Protein AF-U2JCW1-F1 (afdb_monomer)

Radius of gyration: 35.34 Å; Cα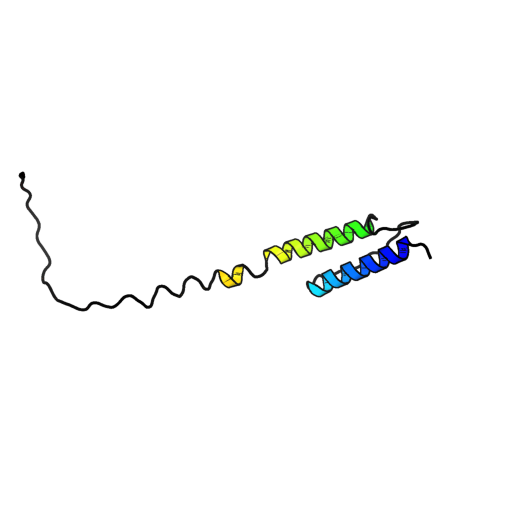 contacts (8 Å, |Δi|>4): 46; chains: 1; bounding box: 52×42×100 Å

Secondary structure (DSSP, 8-state):
--HHHHHHHHHHHHHHHHHHHHT----PPP---SS---S-SHHHHHHHHHHHHHHHHHHTTSSHHHHTTTTTSSTTS-------------------------

Foldseek 3Di:
DFQQVVQLVVLQVVLVVLCVVQVHDADQDDDPDDGRHNLPDPSSVVSVVVSVVVVVVVVVVDDPVVVVPPPPPDPPPPDDPDDDDDDDDDDDDDDDDDDDDD

Structure (mmCIF, N/CA/C/O backbone):
data_AF-U2JCW1-F1
#
_entry.id   AF-U2JCW1-F1
#
loop_
_atom_site.group_PDB
_atom_site.id
_atom_site.type_symbol
_atom_site.label_atom_id
_atom_site.label_alt_id
_atom_site.label_comp_id
_atom_site.label_asym_id
_atom_site.label_entity_id
_atom_site.label_seq_id
_atom_site.pdbx_PDB_ins_code
_atom_site.Cartn_x
_atom_site.Cartn_y
_atom_site.Cartn_z
_atom_site.occupancy
_atom_site.B_iso_or_equiv
_atom_site.auth_seq_id
_atom_site.auth_comp_id
_atom_site.auth_asym_id
_atom_site.auth_atom_id
_atom_site.pdbx_PDB_model_num
ATOM 1 N N . MET A 1 1 ? 10.564 -10.939 -19.236 1.00 46.91 1 MET A N 1
ATOM 2 C CA . MET A 1 1 ? 9.934 -10.538 -17.958 1.00 46.91 1 MET A CA 1
ATOM 3 C C . MET A 1 1 ? 11.051 -10.201 -16.980 1.00 46.91 1 MET A C 1
ATOM 5 O O . MET A 1 1 ? 11.826 -11.092 -16.670 1.00 46.91 1 MET A O 1
ATOM 9 N N . ALA A 1 2 ? 11.211 -8.937 -16.575 1.00 65.06 2 ALA A N 1
ATOM 10 C CA . ALA A 1 2 ? 12.182 -8.572 -15.534 1.00 65.06 2 ALA A CA 1
ATOM 11 C C . ALA A 1 2 ? 11.542 -8.848 -14.164 1.00 65.06 2 ALA A C 1
ATO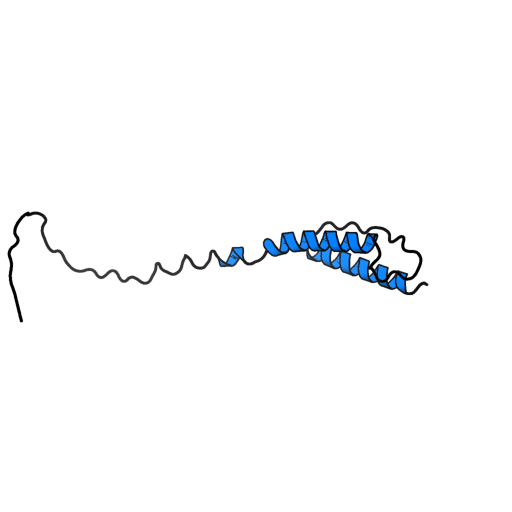M 13 O O . ALA A 1 2 ? 10.422 -8.390 -13.923 1.00 65.06 2 ALA A O 1
ATOM 14 N N . LYS A 1 3 ? 12.200 -9.638 -13.310 1.00 69.19 3 LYS A N 1
ATOM 15 C CA . LYS A 1 3 ? 11.647 -10.189 -12.058 1.00 69.19 3 LYS A CA 1
ATOM 16 C C . LYS A 1 3 ? 11.142 -9.095 -11.105 1.00 69.19 3 LYS A C 1
ATOM 18 O O . LYS A 1 3 ? 10.156 -9.298 -10.400 1.00 69.19 3 LYS A O 1
ATOM 23 N N . GLY A 1 4 ? 11.735 -7.904 -11.138 1.00 74.56 4 GLY A N 1
ATOM 24 C CA . GLY A 1 4 ? 11.284 -6.769 -10.336 1.00 74.56 4 GLY A CA 1
ATOM 25 C C . GLY A 1 4 ? 10.001 -6.101 -10.841 1.00 74.56 4 GLY A C 1
ATOM 26 O O . GLY A 1 4 ? 9.265 -5.529 -10.045 1.00 74.56 4 GLY A O 1
ATOM 27 N N . LYS A 1 5 ? 9.636 -6.215 -12.127 1.00 79.94 5 LYS A N 1
ATOM 28 C CA . LYS A 1 5 ? 8.356 -5.651 -12.604 1.00 79.94 5 LYS A CA 1
ATOM 29 C C . LYS A 1 5 ? 7.149 -6.393 -12.024 1.00 79.94 5 LYS A C 1
ATOM 31 O O . LYS A 1 5 ? 6.163 -5.753 -11.669 1.00 79.94 5 LYS A O 1
ATOM 36 N N . SER A 1 6 ? 7.235 -7.717 -11.876 1.00 84.69 6 SER A N 1
ATOM 37 C CA . SER A 1 6 ? 6.187 -8.512 -11.220 1.00 84.69 6 SER A CA 1
ATOM 38 C C . SER A 1 6 ? 6.077 -8.209 -9.727 1.00 84.69 6 SER A C 1
ATOM 40 O O . SER A 1 6 ? 4.967 -8.049 -9.230 1.00 84.69 6 SER A O 1
ATOM 42 N N . THR A 1 7 ? 7.206 -8.056 -9.026 1.00 88.06 7 THR A N 1
ATOM 43 C CA . THR A 1 7 ? 7.208 -7.692 -7.600 1.00 88.06 7 THR A CA 1
ATOM 44 C C . THR A 1 7 ? 6.582 -6.319 -7.381 1.00 88.06 7 THR A C 1
ATOM 46 O O . THR A 1 7 ? 5.709 -6.165 -6.535 1.00 88.06 7 THR A O 1
ATOM 49 N N . CYS A 1 8 ? 6.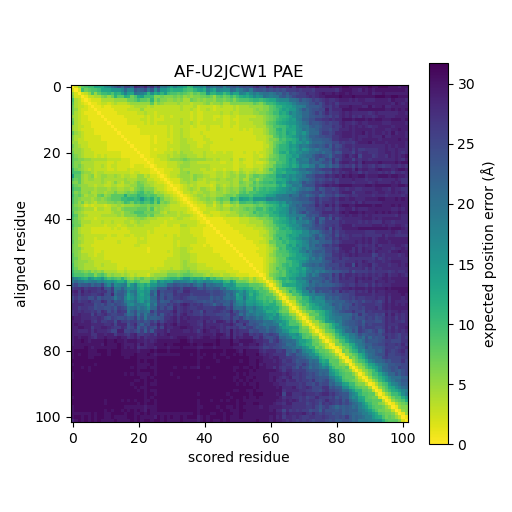962 -5.326 -8.189 1.00 87.88 8 CYS A N 1
ATOM 50 C CA . CYS A 1 8 ? 6.381 -3.988 -8.120 1.00 87.88 8 CYS A CA 1
ATOM 51 C C . CYS A 1 8 ? 4.865 -3.992 -8.372 1.00 87.88 8 CYS A C 1
ATOM 53 O O . CYS A 1 8 ? 4.146 -3.219 -7.743 1.00 87.88 8 CYS A O 1
ATOM 55 N N . LYS A 1 9 ? 4.379 -4.857 -9.272 1.00 87.81 9 LYS A N 1
ATOM 56 C CA . LYS A 1 9 ? 2.944 -5.014 -9.532 1.00 87.81 9 LYS A CA 1
ATOM 57 C C . LYS A 1 9 ? 2.217 -5.603 -8.322 1.00 87.81 9 LYS A C 1
ATOM 59 O O . LYS A 1 9 ? 1.247 -5.012 -7.870 1.00 87.81 9 LYS A O 1
ATOM 64 N N . LEU A 1 10 ? 2.744 -6.683 -7.742 1.00 91.00 10 LEU A N 1
ATOM 65 C CA . LEU A 1 10 ? 2.179 -7.277 -6.528 1.00 91.00 10 LEU A CA 1
ATOM 66 C C . LEU A 1 10 ? 2.130 -6.270 -5.369 1.00 91.00 10 LEU A C 1
ATOM 68 O O . LEU A 1 10 ? 1.123 -6.164 -4.677 1.00 91.00 10 LEU A O 1
ATOM 72 N N . LEU A 1 11 ? 3.199 -5.493 -5.171 1.00 91.44 11 LEU A N 1
ATOM 73 C CA . LEU A 1 11 ? 3.237 -4.461 -4.132 1.00 91.44 11 LEU A CA 1
ATOM 74 C C . LEU A 1 11 ? 2.206 -3.352 -4.374 1.00 91.44 11 LEU A C 1
ATOM 76 O O . LEU A 1 11 ? 1.624 -2.853 -3.414 1.00 91.44 11 LEU A O 1
ATOM 80 N N . LYS A 1 12 ? 1.953 -2.983 -5.635 1.00 90.94 12 LYS A N 1
ATOM 81 C CA . LYS A 1 12 ? 0.888 -2.038 -5.994 1.00 90.94 12 LYS A CA 1
ATOM 82 C C . LYS A 1 12 ? -0.496 -2.602 -5.652 1.00 90.94 12 LYS A C 1
ATOM 84 O O . LYS A 1 12 ? -1.299 -1.888 -5.060 1.00 90.94 12 LYS A O 1
ATOM 89 N N . ASP A 1 13 ? -0.742 -3.878 -5.936 1.00 92.06 13 ASP A N 1
ATOM 90 C CA . ASP A 1 13 ? -2.015 -4.529 -5.602 1.00 92.06 13 ASP A CA 1
ATOM 91 C C . ASP A 1 13 ? -2.239 -4.574 -4.079 1.00 92.06 13 ASP A C 1
ATOM 93 O O . ASP A 1 13 ? -3.332 -4.283 -3.598 1.00 92.06 13 ASP A O 1
ATOM 97 N N . ILE A 1 14 ? -1.189 -4.849 -3.295 1.00 93.62 14 ILE A N 1
ATOM 98 C CA . ILE A 1 14 ? -1.254 -4.806 -1.824 1.00 93.62 14 ILE A CA 1
ATOM 99 C C . ILE A 1 14 ? -1.585 -3.389 -1.326 1.00 93.62 14 ILE A C 1
ATOM 101 O O . ILE A 1 14 ? -2.417 -3.227 -0.434 1.00 93.62 14 ILE A O 1
ATOM 105 N N . ARG A 1 15 ? -0.973 -2.346 -1.903 1.00 93.62 15 ARG A N 1
ATOM 106 C CA . ARG A 1 15 ? -1.275 -0.944 -1.555 1.00 93.62 15 ARG A CA 1
ATOM 107 C C . ARG A 1 15 ? -2.731 -0.581 -1.841 1.00 93.62 15 ARG A C 1
ATOM 109 O O . ARG A 1 15 ? -3.353 0.078 -1.010 1.00 93.62 15 ARG A O 1
ATOM 116 N N . GLN A 1 16 ? -3.275 -1.054 -2.962 1.00 93.50 16 GLN A N 1
ATOM 117 C CA . GLN A 1 16 ? -4.687 -0.877 -3.298 1.00 93.50 16 GLN A CA 1
ATOM 118 C C . GLN A 1 16 ? -5.590 -1.542 -2.254 1.00 93.50 16 GLN A C 1
ATOM 120 O O . GLN A 1 16 ? -6.474 -0.888 -1.715 1.00 93.50 16 GLN A O 1
ATOM 125 N N . GLN A 1 17 ? -5.306 -2.793 -1.879 1.00 94.25 17 GLN A N 1
ATOM 126 C CA . GLN A 1 17 ? -6.083 -3.500 -0.853 1.00 94.25 17 GLN A CA 1
ATOM 127 C C . GLN A 1 17 ? -6.083 -2.764 0.492 1.00 94.25 17 GLN A C 1
ATOM 129 O O . GLN A 1 17 ? -7.116 -2.681 1.154 1.00 94.25 17 GLN A O 1
ATOM 134 N N . ILE A 1 18 ? -4.941 -2.200 0.898 1.00 92.62 18 ILE A N 1
ATOM 135 C CA . ILE A 1 18 ? -4.846 -1.384 2.115 1.00 92.62 18 ILE A CA 1
ATOM 136 C C . ILE A 1 18 ? -5.737 -0.142 2.000 1.00 92.62 18 ILE A C 1
ATOM 138 O O . ILE A 1 18 ? -6.442 0.190 2.954 1.00 92.62 18 ILE A O 1
ATOM 142 N N . ALA A 1 19 ? -5.712 0.544 0.857 1.00 93.19 19 ALA A N 1
ATOM 143 C CA . ALA A 1 19 ? -6.530 1.726 0.631 1.00 93.19 19 ALA A CA 1
ATOM 144 C C . ALA A 1 19 ? -8.029 1.400 0.676 1.00 93.19 19 ALA A C 1
ATOM 146 O O . ALA A 1 19 ? -8.772 2.051 1.412 1.00 93.19 19 ALA A O 1
ATOM 147 N N . ASP A 1 20 ? -8.444 0.346 -0.026 1.00 93.31 20 ASP A N 1
ATOM 148 C CA . ASP A 1 20 ? -9.835 -0.101 -0.107 1.00 93.31 20 ASP A CA 1
ATOM 149 C C . ASP A 1 20 ? -10.362 -0.507 1.275 1.00 93.31 20 ASP A C 1
ATOM 151 O O . ASP A 1 20 ? -11.418 -0.042 1.707 1.00 93.31 20 ASP A O 1
ATOM 155 N N . ALA A 1 21 ? -9.584 -1.299 2.023 1.00 91.94 21 ALA A N 1
ATOM 156 C CA . ALA A 1 21 ? -9.950 -1.755 3.365 1.00 91.94 21 ALA A CA 1
ATOM 157 C C . ALA A 1 21 ? -10.106 -0.606 4.373 1.00 91.94 21 ALA A C 1
ATOM 159 O O . ALA A 1 21 ? -10.831 -0.736 5.359 1.00 91.94 21 ALA A O 1
ATOM 160 N N . ASN A 1 22 ? -9.428 0.519 4.139 1.00 89.25 22 ASN A N 1
ATOM 161 C CA . ASN A 1 22 ? -9.471 1.680 5.020 1.00 89.25 22 ASN A CA 1
ATOM 162 C C . ASN A 1 22 ? -10.316 2.828 4.457 1.00 89.25 22 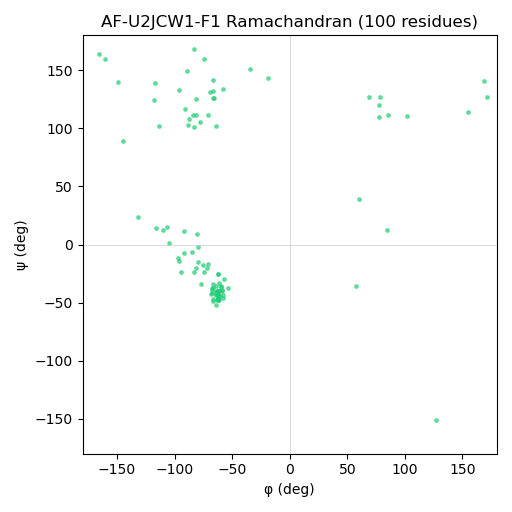ASN A C 1
ATOM 164 O O . ASN A 1 22 ? -10.395 3.867 5.112 1.00 89.25 22 ASN A O 1
ATOM 168 N N . GLY A 1 23 ? -10.942 2.675 3.283 1.00 90.38 23 GLY A N 1
ATOM 169 C CA . GLY A 1 23 ? -11.707 3.732 2.614 1.00 90.38 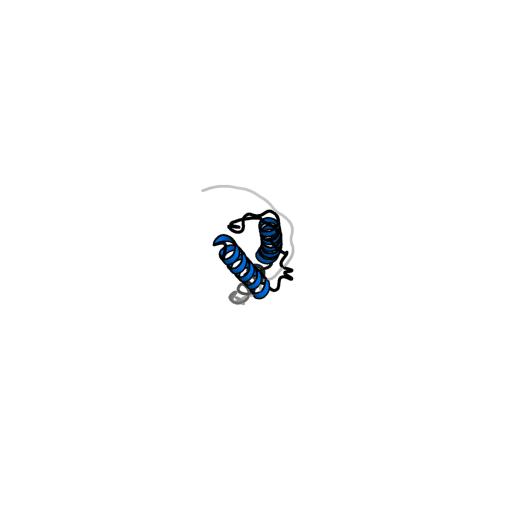23 GLY A CA 1
ATOM 170 C C . GLY A 1 23 ? -10.862 4.969 2.285 1.00 90.38 23 GLY A C 1
ATOM 171 O O . GLY A 1 23 ? -11.304 6.102 2.503 1.00 90.38 23 GLY A O 1
ATOM 172 N N . ILE A 1 24 ? -9.614 4.763 1.863 1.00 92.38 24 ILE A N 1
ATOM 173 C CA . ILE A 1 24 ? -8.681 5.810 1.431 1.00 92.38 24 ILE A CA 1
ATOM 174 C C . ILE A 1 24 ? -8.744 5.908 -0.097 1.00 92.38 24 ILE A C 1
ATOM 176 O O . ILE A 1 24 ? -8.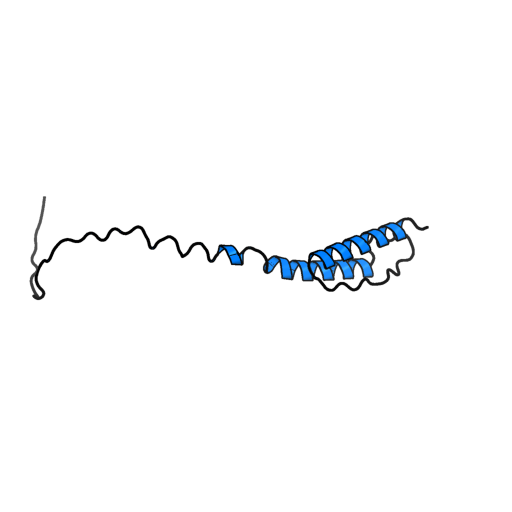662 4.896 -0.785 1.00 92.38 24 ILE A O 1
ATOM 180 N N . SER A 1 25 ? -8.855 7.124 -0.639 1.00 91.81 25 SER A N 1
ATOM 181 C CA . SER A 1 25 ? -8.754 7.338 -2.087 1.00 91.81 25 SER A CA 1
ATOM 182 C C . SER A 1 25 ? -7.307 7.135 -2.530 1.00 91.81 25 SER A C 1
ATOM 184 O O . SER A 1 25 ? -6.432 7.915 -2.165 1.00 91.81 25 SER A O 1
ATOM 186 N N . TYR A 1 26 ? -7.040 6.080 -3.294 1.00 92.25 26 TYR A N 1
ATOM 187 C CA . TYR A 1 26 ? -5.697 5.750 -3.762 1.00 92.25 26 TYR A CA 1
ATOM 188 C C . TYR A 1 26 ? -5.633 5.801 -5.288 1.00 92.25 26 TYR A C 1
ATOM 190 O O . TYR A 1 26 ? -6.414 5.152 -5.980 1.00 92.25 26 TYR A O 1
ATOM 198 N N . GLN A 1 27 ? -4.698 6.601 -5.805 1.00 88.50 27 GLN A N 1
ATOM 199 C CA . GLN A 1 27 ? -4.404 6.714 -7.231 1.00 88.50 27 GLN A CA 1
ATOM 200 C C . GLN A 1 27 ? -2.995 6.170 -7.491 1.00 88.50 27 GLN A C 1
ATOM 202 O O . GLN A 1 27 ? -2.013 6.857 -7.188 1.00 88.50 27 GLN A O 1
ATOM 207 N N . PRO A 1 28 ? -2.867 4.941 -8.017 1.00 84.88 28 PRO A N 1
ATOM 208 C CA . PRO A 1 28 ? -1.565 4.346 -8.274 1.00 84.88 28 PRO A CA 1
ATOM 209 C C . PRO A 1 28 ? -0.825 5.105 -9.382 1.00 84.88 28 PRO A C 1
ATOM 211 O O . PRO A 1 28 ? -1.362 5.332 -10.466 1.00 84.88 28 PRO A O 1
ATOM 214 N N . LYS A 1 29 ? 0.442 5.441 -9.140 1.00 85.00 29 LYS A N 1
ATOM 215 C CA . LYS A 1 29 ? 1.335 6.081 -10.109 1.00 85.00 29 LYS A CA 1
ATOM 216 C C . LYS A 1 29 ? 2.085 5.029 -10.926 1.00 85.00 29 LYS A C 1
ATOM 218 O O . LYS A 1 29 ? 2.368 3.914 -10.476 1.00 85.00 29 LYS A O 1
ATOM 223 N N . GLU A 1 30 ? 2.404 5.354 -12.172 1.00 83.06 30 GLU A N 1
ATOM 224 C CA . GLU A 1 30 ? 3.189 4.474 -13.041 1.00 83.06 30 GLU A CA 1
ATOM 225 C C . GLU A 1 30 ? 4.644 4.397 -12.535 1.00 83.06 30 GLU A C 1
ATOM 227 O O . GLU A 1 30 ? 5.284 5.409 -12.249 1.00 83.06 30 GLU A O 1
ATOM 232 N N . CYS A 1 31 ? 5.193 3.186 -12.410 1.00 84.31 31 CYS A N 1
ATOM 233 C CA . CYS A 1 31 ? 6.583 3.004 -11.996 1.00 84.31 31 CYS A CA 1
ATOM 234 C C . CYS A 1 31 ? 7.507 3.133 -13.214 1.00 84.31 31 CYS A C 1
ATOM 236 O O . CYS A 1 31 ? 7.526 2.259 -14.078 1.00 84.31 31 CYS A O 1
ATOM 238 N N . HIS A 1 32 ? 8.315 4.194 -13.267 1.00 83.06 32 HIS A N 1
ATOM 239 C CA . HIS A 1 32 ? 9.261 4.440 -14.370 1.00 83.06 32 HIS A CA 1
ATOM 240 C C . HIS A 1 32 ? 10.665 3.855 -14.129 1.00 83.06 32 HIS A C 1
ATOM 242 O O . HIS A 1 32 ? 11.613 4.175 -14.848 1.00 83.06 32 HIS A O 1
ATOM 248 N N . HIS A 1 33 ? 10.833 3.011 -13.107 1.00 83.56 33 HIS A N 1
ATOM 249 C CA . HIS A 1 33 ? 12.139 2.447 -12.778 1.00 83.56 33 HIS A CA 1
ATOM 250 C C . HIS A 1 33 ? 12.629 1.500 -13.887 1.00 83.56 33 HIS A C 1
ATOM 252 O O . HIS A 1 33 ? 11.936 0.558 -14.282 1.00 83.56 33 HIS A O 1
ATOM 258 N N . LYS A 1 34 ? 13.842 1.750 -14.396 1.00 78.81 34 LYS A N 1
ATOM 259 C CA . LYS A 1 34 ? 14.486 0.919 -15.418 1.00 78.81 34 LYS A CA 1
ATOM 260 C C . LYS A 1 34 ? 15.270 -0.202 -14.735 1.00 78.81 34 LYS A C 1
ATOM 262 O O . LYS A 1 34 ? 16.357 0.037 -14.230 1.00 78.81 34 LYS A O 1
ATOM 267 N N . GLY A 1 35 ? 14.713 -1.411 -14.737 1.00 79.19 35 GLY A N 1
ATOM 268 C CA . GLY A 1 35 ? 15.336 -2.596 -14.142 1.00 79.19 35 GLY A CA 1
ATOM 269 C C . GLY A 1 35 ? 14.410 -3.296 -13.155 1.00 79.19 35 GLY A C 1
ATOM 270 O O . GLY A 1 35 ? 13.183 -3.246 -13.296 1.00 79.19 35 GLY A O 1
ATOM 271 N N . ASP A 1 36 ? 14.997 -3.956 -12.162 1.00 82.81 36 ASP A N 1
ATOM 272 C CA . ASP A 1 36 ? 14.249 -4.672 -11.137 1.00 82.81 36 ASP A CA 1
ATOM 273 C C . ASP A 1 36 ? 13.791 -3.721 -10.021 1.00 82.81 36 ASP A C 1
ATOM 275 O O . ASP A 1 36 ? 14.550 -3.352 -9.133 1.00 82.81 36 ASP A O 1
ATOM 279 N N . CYS A 1 37 ? 12.516 -3.321 -10.053 1.00 84.12 37 CYS A N 1
ATOM 280 C CA . CYS A 1 37 ? 11.917 -2.525 -8.983 1.00 84.12 37 CYS A CA 1
ATOM 281 C C . CYS A 1 37 ? 11.485 -3.417 -7.806 1.00 84.12 37 CYS A C 1
ATOM 283 O O . CYS A 1 37 ? 10.503 -4.150 -7.905 1.00 84.12 37 CYS A O 1
ATOM 285 N N . ALA A 1 38 ? 12.154 -3.303 -6.659 1.00 84.69 38 ALA A N 1
ATOM 286 C CA . ALA A 1 38 ? 11.751 -3.972 -5.415 1.00 84.69 38 ALA A CA 1
ATOM 287 C C . ALA A 1 38 ? 10.627 -3.232 -4.654 1.00 84.69 38 ALA A C 1
ATOM 289 O O . ALA A 1 38 ? 10.321 -3.570 -3.516 1.00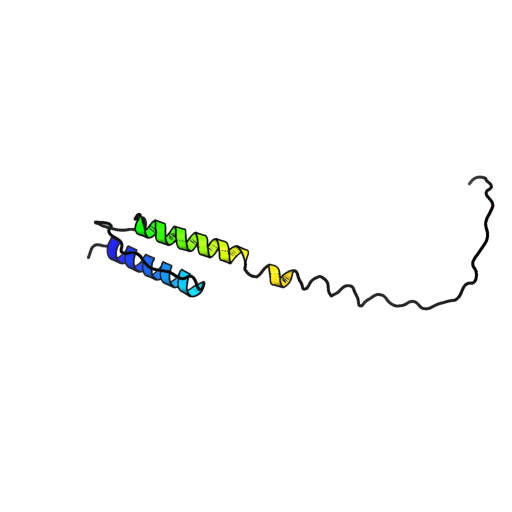 84.69 38 ALA A O 1
ATOM 290 N N . GLY A 1 39 ? 10.024 -2.206 -5.267 1.00 82.94 39 GLY A N 1
ATOM 291 C CA . GLY A 1 39 ? 9.041 -1.332 -4.622 1.00 82.94 39 GLY A CA 1
ATOM 292 C C . GLY A 1 39 ? 9.641 -0.173 -3.825 1.00 82.94 39 GLY A C 1
ATOM 293 O O . GLY A 1 39 ? 8.906 0.487 -3.101 1.00 82.94 39 GLY A O 1
ATOM 294 N N . THR A 1 40 ? 10.937 0.091 -3.988 1.00 86.25 40 THR A N 1
ATOM 295 C CA . THR A 1 40 ? 11.697 1.184 -3.350 1.00 86.25 40 THR A CA 1
ATOM 296 C C . THR A 1 40 ? 12.036 2.315 -4.325 1.00 86.25 40 THR A C 1
ATOM 298 O O . THR A 1 40 ? 12.920 3.128 -4.084 1.00 86.25 40 THR A O 1
ATOM 301 N N . CYS A 1 41 ? 11.380 2.363 -5.489 1.00 88.06 41 CYS A N 1
ATOM 302 C CA . CYS A 1 41 ? 11.575 3.474 -6.413 1.00 88.06 41 CYS A CA 1
ATOM 303 C C . CYS A 1 41 ? 10.870 4.744 -5.895 1.00 88.06 41 CYS A C 1
ATOM 305 O O . CYS A 1 41 ? 9.897 4.631 -5.143 1.00 88.06 41 CYS A O 1
ATOM 307 N N . PRO A 1 42 ? 11.267 5.945 -6.360 1.00 87.69 42 PRO A N 1
ATOM 308 C CA . PRO A 1 42 ? 10.704 7.206 -5.871 1.00 87.69 42 PRO A CA 1
ATOM 309 C C . PRO A 1 42 ? 9.170 7.284 -5.947 1.00 87.69 42 PRO A C 1
ATOM 311 O O . PRO A 1 42 ? 8.532 7.786 -5.029 1.00 87.69 42 PRO A O 1
ATOM 314 N N . ALA A 1 43 ? 8.566 6.728 -7.005 1.00 88.69 43 ALA A N 1
ATOM 315 C CA . ALA A 1 43 ? 7.110 6.679 -7.154 1.00 88.69 43 ALA A CA 1
ATOM 316 C C . ALA A 1 43 ? 6.445 5.747 -6.125 1.00 88.69 43 ALA A C 1
ATOM 318 O O . ALA A 1 43 ? 5.426 6.094 -5.535 1.00 88.69 43 ALA A O 1
ATOM 319 N N . CYS A 1 44 ? 7.034 4.572 -5.882 1.00 89.81 44 CYS A N 1
ATOM 320 C CA . CYS A 1 44 ? 6.518 3.614 -4.907 1.00 89.81 44 CYS A CA 1
ATOM 321 C C . CYS A 1 44 ? 6.625 4.133 -3.469 1.00 89.81 44 CYS A C 1
ATOM 323 O O . CYS A 1 44 ? 5.718 3.907 -2.673 1.00 89.81 44 CYS A O 1
ATOM 325 N N . GLU A 1 45 ? 7.715 4.820 -3.127 1.00 91.12 45 GLU A N 1
ATOM 326 C CA . GLU A 1 45 ? 7.882 5.413 -1.798 1.00 91.12 45 GLU A CA 1
ATOM 327 C C . GLU A 1 45 ? 6.887 6.546 -1.546 1.00 91.12 45 GLU A C 1
ATOM 329 O O . GLU A 1 45 ? 6.373 6.684 -0.438 1.00 91.12 45 GLU A O 1
ATOM 334 N N . GLU A 1 46 ? 6.583 7.350 -2.566 1.00 91.19 46 GLU A N 1
ATOM 335 C CA . GLU A 1 46 ? 5.588 8.414 -2.455 1.00 91.19 46 GLU A CA 1
ATOM 336 C C . GLU A 1 46 ? 4.183 7.851 -2.191 1.00 91.19 46 GLU A C 1
ATOM 338 O O . GLU A 1 46 ? 3.480 8.343 -1.307 1.00 91.19 46 GLU A O 1
ATOM 343 N N . GLU A 1 47 ? 3.804 6.778 -2.895 1.00 91.69 47 GLU A N 1
ATOM 344 C CA . GLU A 1 47 ? 2.557 6.049 -2.643 1.00 91.69 47 GLU A CA 1
ATOM 345 C C . GLU A 1 47 ? 2.481 5.521 -1.203 1.00 91.69 47 GLU A C 1
ATOM 347 O O . GLU A 1 47 ? 1.460 5.697 -0.536 1.00 91.69 47 GLU A O 1
ATOM 352 N N . ILE A 1 48 ? 3.562 4.907 -0.701 1.00 92.62 48 ILE A N 1
ATOM 353 C CA . ILE A 1 48 ? 3.626 4.400 0.678 1.00 92.62 48 ILE A CA 1
ATOM 354 C C . ILE A 1 48 ? 3.493 5.554 1.677 1.00 92.62 48 ILE A C 1
ATOM 356 O O . ILE A 1 48 ? 2.663 5.481 2.578 1.00 92.62 48 ILE A O 1
ATOM 360 N N . ARG A 1 49 ? 4.236 6.654 1.493 1.00 93.38 49 ARG A N 1
ATOM 361 C CA . ARG A 1 49 ? 4.164 7.831 2.378 1.00 93.38 49 ARG A CA 1
ATOM 362 C C . ARG A 1 49 ? 2.771 8.450 2.429 1.00 93.38 49 ARG A C 1
ATOM 364 O O . ARG A 1 49 ? 2.374 8.970 3.472 1.00 93.38 49 ARG A O 1
ATOM 371 N N . TYR A 1 50 ? 2.050 8.452 1.309 1.00 93.50 50 TYR A N 1
ATOM 372 C CA . TYR A 1 50 ? 0.666 8.912 1.274 1.00 93.50 50 TYR A CA 1
ATOM 373 C C . TYR A 1 50 ? -0.231 8.005 2.124 1.00 93.50 50 TYR A C 1
ATOM 375 O O . TYR A 1 50 ? -0.909 8.492 3.033 1.00 93.50 50 TYR A O 1
ATOM 383 N N . LEU A 1 51 ? -0.171 6.691 1.887 1.00 92.94 51 LEU A N 1
ATOM 384 C CA . LEU A 1 51 ? -0.970 5.712 2.623 1.00 92.94 51 LEU A CA 1
ATOM 385 C C . LEU A 1 51 ? -0.664 5.733 4.121 1.00 92.94 51 LEU A C 1
ATOM 387 O O . LEU A 1 51 ? -1.584 5.769 4.929 1.00 92.94 51 LEU A O 1
ATOM 391 N N . GLU A 1 52 ? 0.606 5.784 4.517 1.00 92.81 52 GLU A N 1
ATOM 392 C CA . GLU A 1 52 ? 1.007 5.867 5.926 1.00 92.81 52 GLU A CA 1
ATOM 393 C C . GLU A 1 52 ? 0.428 7.101 6.628 1.00 92.81 52 GLU A C 1
ATOM 395 O O . GLU A 1 52 ? -0.007 7.018 7.779 1.00 92.81 52 GLU A O 1
ATOM 400 N N . ARG A 1 53 ? 0.390 8.248 5.939 1.00 92.56 53 ARG A N 1
ATOM 401 C CA . ARG A 1 53 ? -0.164 9.493 6.481 1.00 92.56 53 ARG A CA 1
ATOM 402 C C . ARG A 1 53 ? -1.672 9.387 6.698 1.00 92.56 53 ARG A C 1
ATOM 404 O O . ARG A 1 53 ? -2.150 9.728 7.779 1.00 92.56 53 ARG A O 1
ATOM 411 N N . GLU A 1 54 ? -2.398 8.880 5.705 1.00 92.56 54 GLU A N 1
ATOM 412 C CA . GLU A 1 54 ? -3.844 8.633 5.786 1.00 92.56 54 GLU A CA 1
ATOM 413 C C . GLU A 1 54 ? -4.187 7.609 6.875 1.00 92.56 54 GLU A C 1
ATOM 415 O O . GLU A 1 54 ? -5.074 7.831 7.701 1.00 92.56 54 GLU A O 1
ATOM 420 N N . LEU A 1 55 ? -3.433 6.511 6.944 1.00 91.12 55 LEU A N 1
ATOM 421 C CA . LEU A 1 55 ? -3.608 5.489 7.972 1.00 91.12 55 LEU A CA 1
ATOM 422 C C . LEU A 1 55 ? -3.329 6.042 9.370 1.00 91.12 55 LEU A C 1
ATOM 424 O O . LEU A 1 55 ? -4.067 5.737 10.305 1.00 91.12 55 LEU A O 1
ATOM 428 N N . ARG A 1 56 ? -2.305 6.886 9.538 1.00 89.38 56 ARG A N 1
ATOM 429 C CA . ARG A 1 56 ? -2.006 7.526 10.827 1.00 89.38 56 ARG A CA 1
ATOM 430 C C . ARG A 1 56 ? -3.124 8.469 11.268 1.00 89.38 56 ARG A C 1
ATOM 432 O O . ARG A 1 56 ? -3.475 8.454 12.447 1.00 89.38 56 ARG A O 1
ATOM 439 N N . ALA A 1 57 ? -3.698 9.236 10.341 1.00 86.88 57 ALA A N 1
ATOM 440 C CA . ALA A 1 57 ? -4.844 10.099 10.622 1.00 86.88 57 ALA A CA 1
ATOM 441 C C . ALA A 1 57 ? -6.068 9.286 11.083 1.00 86.88 57 ALA A C 1
ATOM 443 O O . ALA A 1 57 ? -6.747 9.665 12.033 1.00 86.88 57 ALA A O 1
ATOM 444 N N . ARG A 1 58 ? -6.311 8.120 10.474 1.00 80.94 58 ARG A N 1
ATOM 445 C CA . ARG A 1 58 ? -7.437 7.237 10.829 1.00 80.94 58 ARG A CA 1
ATOM 446 C C . ARG A 1 58 ? -7.197 6.439 12.109 1.00 80.94 58 ARG A C 1
ATOM 448 O O . ARG A 1 58 ? -8.130 6.243 12.882 1.00 80.94 58 ARG A O 1
ATOM 455 N N . LYS A 1 59 ? -5.951 6.040 12.387 1.00 76.06 59 LYS A N 1
ATOM 456 C CA . LYS A 1 59 ? -5.566 5.329 13.619 1.00 76.06 59 LYS A CA 1
ATOM 457 C C . LYS A 1 59 ? -5.835 6.159 14.878 1.00 76.06 59 LYS A C 1
ATOM 459 O O . LYS A 1 59 ? -6.196 5.590 15.901 1.00 76.06 59 LYS A O 1
ATOM 464 N N . GLY A 1 60 ? -5.704 7.486 14.797 1.00 62.47 60 GLY A N 1
ATOM 465 C CA . GLY A 1 60 ? -6.072 8.401 15.886 1.00 62.47 60 GLY A CA 1
ATOM 466 C C . GLY A 1 60 ? -7.583 8.536 16.116 1.00 62.47 60 GLY A C 1
ATOM 467 O O . GLY A 1 60 ? -7.996 8.956 17.192 1.00 62.47 60 GLY A O 1
ATOM 468 N N . ASN A 1 61 ? -8.405 8.130 15.143 1.00 59.44 61 ASN A N 1
ATOM 469 C CA . ASN A 1 61 ? -9.848 8.379 15.117 1.00 59.44 61 ASN A CA 1
ATOM 470 C C . ASN A 1 61 ? -10.693 7.099 15.335 1.00 59.44 61 ASN A C 1
ATOM 472 O O . ASN A 1 61 ? -11.903 7.120 15.111 1.00 59.44 61 ASN A O 1
ATOM 476 N N . GLY A 1 62 ? -10.088 5.977 15.763 1.00 64.19 62 GLY A N 1
ATOM 477 C CA . GLY A 1 62 ? -10.746 4.664 15.878 1.00 64.19 62 GLY A CA 1
ATOM 478 C C . GLY A 1 62 ? -10.829 4.070 17.297 1.00 64.19 62 GLY A C 1
ATOM 479 O O . GLY A 1 62 ? -9.870 4.103 18.061 1.00 64.19 62 GLY A O 1
ATOM 480 N N . PHE A 1 63 ? -11.993 3.479 17.610 1.00 53.56 63 PHE A N 1
ATOM 481 C CA . PHE A 1 63 ? -12.396 2.629 18.759 1.00 53.56 63 PHE A CA 1
ATOM 482 C C . PHE A 1 63 ? -12.259 3.169 20.202 1.00 53.56 63 PHE A C 1
ATOM 484 O O . PHE A 1 63 ? -13.142 2.904 21.018 1.00 53.56 63 PHE A O 1
ATOM 491 N N . GLY A 1 64 ? -11.240 3.963 20.540 1.00 50.78 64 GLY A N 1
ATOM 492 C CA . GLY A 1 64 ? -11.003 4.422 21.922 1.00 50.78 64 GLY A CA 1
ATOM 493 C C . GLY A 1 64 ? -12.071 5.377 22.473 1.00 50.78 64 GLY A C 1
ATOM 494 O O . GLY A 1 64 ? -12.435 5.308 23.646 1.00 50.78 64 GLY A O 1
ATOM 495 N N . MET A 1 65 ? -12.650 6.224 21.617 1.00 53.53 65 MET A N 1
ATOM 496 C CA . MET A 1 65 ? -13.637 7.226 22.043 1.00 53.53 65 MET A CA 1
ATOM 497 C C . MET A 1 65 ? -14.995 6.616 22.429 1.00 53.53 65 MET A C 1
ATOM 499 O O . MET A 1 65 ? -15.764 7.226 23.165 1.00 53.53 65 MET A O 1
ATOM 503 N N . LYS A 1 66 ? -15.290 5.392 21.970 1.00 52.31 66 LYS A N 1
ATOM 504 C CA . LYS A 1 66 ? -16.583 4.729 22.193 1.00 52.31 66 LYS A CA 1
ATOM 505 C C . LYS A 1 66 ? -16.689 4.071 23.581 1.00 52.31 66 LYS A C 1
ATOM 507 O O . LYS A 1 66 ? -17.796 3.854 24.056 1.00 52.31 66 LYS A O 1
ATOM 512 N N . VAL A 1 67 ? -15.559 3.797 24.247 1.00 52.56 67 VAL A N 1
ATOM 513 C CA . VAL A 1 67 ? -15.514 3.159 25.583 1.00 52.56 67 VAL A CA 1
ATOM 514 C C . VAL A 1 67 ? -15.443 4.185 26.721 1.00 52.56 67 VAL A C 1
ATOM 516 O O . VAL A 1 67 ? -15.904 3.906 27.825 1.00 52.56 67 VAL A O 1
ATOM 519 N N . ALA A 1 68 ? -14.962 5.404 26.458 1.00 53.84 68 ALA A N 1
ATOM 520 C CA . ALA A 1 68 ? -14.892 6.460 27.473 1.00 53.84 68 ALA A CA 1
ATOM 521 C C . ALA A 1 68 ? -16.275 6.883 28.023 1.00 53.84 68 ALA A C 1
ATOM 523 O O . ALA A 1 68 ? -16.367 7.333 29.161 1.00 53.84 68 ALA A O 1
ATOM 524 N N . GLY A 1 69 ? -17.361 6.703 27.258 1.00 53.84 69 GLY A N 1
ATOM 525 C CA . GLY A 1 69 ? -18.721 7.076 27.675 1.00 53.84 69 GLY A CA 1
ATOM 526 C C . GLY A 1 69 ? -19.428 6.090 28.618 1.00 53.84 69 GLY A C 1
ATOM 527 O O . GLY A 1 69 ? -20.430 6.455 29.222 1.00 53.84 69 GLY A O 1
ATOM 528 N N . ILE A 1 70 ? -18.937 4.854 28.768 1.00 60.88 70 ILE A N 1
ATOM 529 C CA . ILE A 1 70 ? -19.649 3.806 29.530 1.00 60.88 70 ILE A CA 1
ATOM 530 C C . ILE A 1 70 ? -19.386 3.909 31.048 1.00 60.88 70 ILE A C 1
ATOM 532 O O . ILE A 1 70 ? -20.214 3.487 31.852 1.00 60.88 70 ILE A O 1
ATOM 536 N N . ALA A 1 71 ? -18.278 4.520 31.475 1.00 56.12 71 ALA A N 1
ATOM 537 C CA . ALA A 1 71 ? -17.859 4.508 32.882 1.00 56.12 71 ALA A CA 1
ATOM 538 C C . ALA A 1 71 ? -18.657 5.444 33.818 1.00 56.12 71 ALA A C 1
ATOM 540 O O . ALA A 1 71 ? -18.631 5.250 35.030 1.00 56.12 71 ALA A O 1
ATOM 541 N N . ALA A 1 72 ? -19.388 6.437 33.300 1.00 58.78 72 ALA A N 1
ATOM 542 C CA . ALA A 1 72 ? -20.057 7.445 34.135 1.00 58.78 72 ALA A CA 1
ATOM 543 C C . ALA A 1 72 ? -21.449 7.032 34.671 1.00 58.78 72 ALA A C 1
ATOM 545 O O . ALA A 1 72 ? -22.035 7.765 35.462 1.00 58.78 72 ALA A O 1
ATOM 546 N N . GLY A 1 73 ? -22.001 5.884 34.253 1.00 56.88 73 GLY A N 1
ATOM 547 C CA . GLY A 1 73 ? -23.408 5.533 34.506 1.00 56.88 73 GLY A CA 1
ATOM 548 C C . GLY A 1 73 ? -23.707 4.628 35.711 1.00 56.88 73 GLY A C 1
ATOM 549 O O . GLY A 1 73 ? -24.872 4.477 36.060 1.00 56.88 73 GLY A O 1
ATOM 550 N N . ILE A 1 74 ? -22.707 4.003 36.347 1.00 57.50 74 ILE A N 1
ATOM 551 C CA . ILE A 1 74 ? -22.957 2.879 37.283 1.00 57.50 74 ILE A CA 1
ATOM 552 C C . ILE A 1 74 ? -23.010 3.315 38.764 1.00 57.50 74 ILE A C 1
ATOM 554 O O . ILE A 1 74 ? -23.524 2.588 39.608 1.00 57.50 74 ILE A O 1
ATOM 558 N N . CYS A 1 75 ? -22.561 4.521 39.121 1.00 58.19 75 CYS A N 1
ATOM 559 C CA . CYS A 1 75 ? -22.468 4.918 40.537 1.00 58.19 75 CYS A CA 1
ATOM 560 C C . CYS A 1 75 ? -23.793 5.363 41.197 1.00 58.19 75 CYS A C 1
ATOM 562 O O . CYS A 1 75 ? -23.790 5.669 42.386 1.00 58.19 75 CYS A O 1
ATOM 564 N N . ALA A 1 76 ? -24.923 5.414 40.481 1.00 58.00 76 ALA A N 1
ATOM 565 C CA . ALA A 1 76 ? -26.146 6.052 40.989 1.00 58.00 76 ALA A CA 1
ATOM 566 C C . ALA A 1 76 ? -27.140 5.134 41.736 1.00 58.00 76 ALA A C 1
ATOM 568 O O . ALA A 1 76 ? -28.108 5.648 42.290 1.00 58.00 76 ALA A O 1
ATOM 569 N N . THR A 1 77 ? -26.961 3.806 41.778 1.00 58.00 77 THR A N 1
ATOM 570 C CA . THR A 1 77 ? -28.064 2.897 42.177 1.00 58.00 77 THR A CA 1
ATOM 571 C C . THR A 1 77 ? -27.871 2.085 43.461 1.00 58.00 77 THR A C 1
ATOM 573 O O . THR A 1 77 ? -28.641 1.156 43.683 1.00 58.00 77 THR A O 1
ATOM 576 N N . VAL A 1 78 ? -26.904 2.396 44.335 1.00 54.53 78 VAL A N 1
ATOM 577 C CA . VAL A 1 78 ? -26.731 1.631 45.598 1.00 54.53 78 VAL A CA 1
ATOM 578 C C . VAL A 1 78 ? -26.583 2.467 46.871 1.00 54.53 78 VAL A C 1
ATOM 580 O O . VAL A 1 78 ? -26.073 1.962 47.865 1.00 54.53 78 VAL A O 1
ATOM 583 N N . MET A 1 79 ? -27.071 3.711 46.909 1.00 55.91 79 MET A N 1
ATOM 584 C CA . MET A 1 79 ? -27.273 4.371 48.207 1.00 55.91 79 MET A CA 1
ATOM 585 C C . MET A 1 79 ? -28.663 4.019 48.755 1.00 55.91 79 MET A C 1
ATOM 587 O O . MET A 1 79 ? -29.659 4.501 48.210 1.00 55.91 79 MET A O 1
ATOM 591 N N . PRO A 1 80 ? -28.777 3.188 49.809 1.00 48.09 80 PRO A N 1
ATOM 592 C CA . PRO A 1 80 ? -30.037 3.048 50.516 1.00 48.09 80 PRO A CA 1
ATOM 593 C C . PRO A 1 80 ? -30.371 4.380 51.198 1.00 48.09 80 PRO A C 1
ATOM 595 O O . PRO A 1 80 ? -29.570 4.926 51.957 1.00 48.09 80 PRO A O 1
ATOM 598 N N . MET A 1 81 ? -31.566 4.908 50.926 1.00 60.94 81 MET A N 1
ATOM 599 C CA . MET A 1 81 ? -32.168 5.940 51.764 1.00 60.94 81 MET A CA 1
ATOM 600 C C . MET A 1 81 ? -32.427 5.342 53.150 1.00 60.94 81 MET A C 1
ATOM 602 O O . MET A 1 81 ? -33.398 4.615 53.349 1.00 60.94 81 MET A O 1
ATOM 606 N N . THR A 1 82 ? -31.573 5.655 54.120 1.00 52.66 82 THR A N 1
ATOM 607 C CA . THR A 1 82 ? -31.901 5.453 55.532 1.00 52.66 82 THR A CA 1
ATOM 608 C C . THR A 1 82 ? -32.818 6.591 55.970 1.00 52.66 82 THR A C 1
ATOM 610 O O . THR A 1 82 ? -32.384 7.730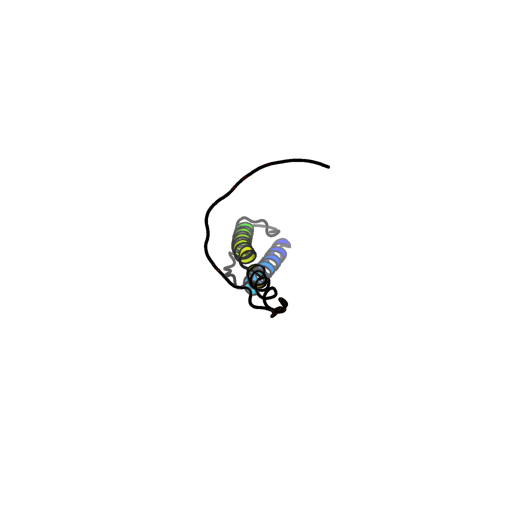 56.133 1.00 52.66 82 THR A O 1
ATOM 613 N N . ALA A 1 83 ? -34.102 6.279 56.132 1.00 52.41 83 ALA A N 1
ATOM 614 C CA . ALA A 1 83 ? -35.099 7.149 56.741 1.00 52.41 83 ALA A CA 1
ATOM 615 C C . ALA A 1 83 ? -35.180 6.888 58.255 1.00 52.41 83 ALA A C 1
ATOM 617 O O . ALA A 1 83 ? -35.541 5.787 58.658 1.00 52.41 83 ALA A O 1
ATOM 618 N N . ALA A 1 84 ? -34.849 7.898 59.065 1.00 47.97 84 ALA A N 1
ATOM 619 C CA . ALA A 1 84 ? -35.260 8.148 60.460 1.00 47.97 84 ALA A CA 1
ATOM 620 C C . ALA A 1 84 ? -34.363 9.286 60.991 1.00 47.97 84 ALA A C 1
ATOM 622 O O . ALA A 1 84 ? -33.177 9.298 60.698 1.00 47.97 84 ALA A O 1
ATOM 623 N N . ALA A 1 85 ? -34.766 10.272 61.779 1.00 46.25 85 ALA A N 1
ATOM 624 C CA . ALA A 1 85 ? -36.037 10.719 62.315 1.00 46.25 85 ALA A CA 1
ATOM 625 C C . ALA A 1 85 ? -35.812 12.190 62.730 1.00 46.25 85 ALA A C 1
ATOM 627 O O . ALA A 1 85 ? -34.682 12.646 62.901 1.00 46.25 85 ALA A O 1
ATOM 628 N N . GLN A 1 86 ? -36.899 12.940 62.847 1.00 47.91 86 GLN A N 1
ATOM 629 C CA . GLN A 1 86 ? -36.928 14.371 63.135 1.00 47.91 86 GLN A CA 1
ATOM 630 C C . GLN A 1 86 ? -36.223 14.733 64.455 1.00 47.91 86 GLN A C 1
ATOM 632 O O . GLN A 1 86 ? -36.492 14.140 65.495 1.00 47.91 86 GLN A O 1
ATOM 637 N N . GLY A 1 87 ? -35.391 15.776 64.410 1.00 44.22 87 GLY A N 1
ATOM 638 C CA . GLY A 1 87 ? -34.784 16.417 65.574 1.00 44.22 87 GLY A CA 1
ATOM 639 C C . GLY A 1 87 ? -34.643 17.925 65.357 1.00 44.22 87 GLY A C 1
ATOM 640 O O . GLY A 1 87 ? -33.647 18.388 64.820 1.00 44.22 87 GLY A O 1
ATOM 641 N N . VAL A 1 88 ? -35.698 18.657 65.731 1.00 38.31 88 VAL A N 1
ATOM 642 C CA . VAL A 1 88 ? -35.751 20.067 66.193 1.00 38.31 88 VAL A CA 1
ATOM 643 C C . VAL A 1 88 ? -34.395 20.631 66.690 1.00 38.31 88 VAL A C 1
ATOM 645 O O . VAL A 1 88 ? -33.675 19.912 67.364 1.00 38.31 88 VAL A O 1
ATOM 648 N N . LYS A 1 89 ? -33.941 21.882 66.518 1.00 41.44 89 LYS A N 1
ATOM 649 C CA . LYS A 1 89 ? -34.453 23.219 66.142 1.00 41.44 89 LYS A CA 1
ATOM 650 C C . LYS A 1 89 ? -33.220 24.111 65.813 1.00 41.44 89 LYS A C 1
ATOM 652 O O . LYS A 1 89 ? -32.113 23.750 66.212 1.00 41.44 89 LYS A O 1
ATOM 657 N N . PRO A 1 90 ? -33.398 25.264 65.142 1.00 48.69 90 PRO A N 1
ATOM 658 C CA . PRO A 1 90 ? -32.342 26.245 64.886 1.00 48.69 90 PRO A CA 1
ATOM 659 C C . PRO A 1 90 ? -32.134 27.203 66.080 1.00 48.69 90 PRO A C 1
ATOM 661 O O . PRO A 1 90 ? -32.984 27.276 66.966 1.00 48.69 90 PRO A O 1
ATOM 664 N N . ASP A 1 91 ? -31.036 27.963 66.023 1.00 44.03 91 ASP A N 1
ATOM 665 C CA . ASP A 1 91 ? -30.673 29.130 66.851 1.00 44.03 91 ASP A CA 1
ATOM 666 C C . ASP A 1 91 ? -30.150 28.897 68.281 1.00 44.03 91 ASP A C 1
ATOM 668 O O . ASP A 1 91 ? -30.910 28.613 69.205 1.00 44.03 91 ASP A O 1
ATOM 672 N N . SER A 1 92 ? -28.855 29.164 68.501 1.00 45.00 92 SER A N 1
ATOM 673 C CA . SER A 1 92 ? -28.408 30.257 69.389 1.00 45.00 92 SER A CA 1
ATOM 674 C C . SER A 1 92 ? -26.899 30.229 69.658 1.00 45.00 92 SER A C 1
ATOM 676 O O . SER A 1 92 ? -26.311 29.247 70.102 1.00 45.00 92 SER A O 1
ATOM 678 N N . THR A 1 93 ? -26.311 31.386 69.396 1.00 45.31 93 THR A N 1
ATOM 679 C CA . THR A 1 93 ? -25.034 31.956 69.821 1.00 45.31 93 THR A CA 1
ATOM 680 C C . THR A 1 93 ? -24.583 31.598 71.251 1.00 45.31 93 THR A C 1
ATOM 682 O O . THR A 1 93 ? -25.383 31.543 72.179 1.00 45.31 93 THR A O 1
ATOM 685 N N . SER A 1 9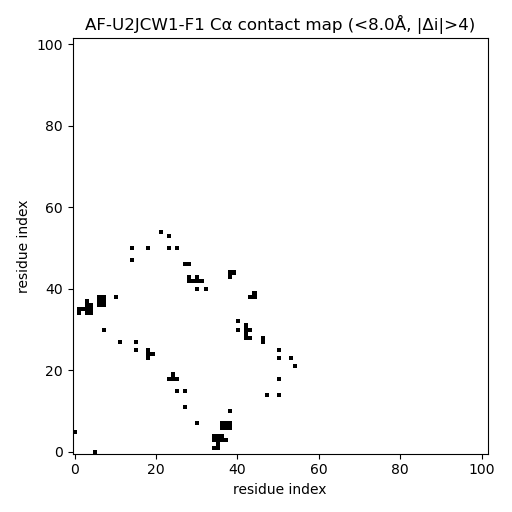4 ? -23.255 31.576 71.423 1.00 47.28 94 SER A N 1
ATOM 686 C CA . SER A 1 94 ? -22.502 31.799 72.671 1.00 47.28 94 SER A CA 1
ATOM 687 C C . SER A 1 94 ? -22.290 30.602 73.610 1.00 47.28 94 SER A C 1
ATOM 689 O O . SER A 1 94 ? -23.199 30.152 74.299 1.00 47.28 94 SER A O 1
ATOM 691 N N . ASN A 1 95 ? -21.028 30.162 73.716 1.00 42.84 95 ASN A N 1
ATOM 692 C CA . ASN A 1 95 ? -20.168 30.286 74.912 1.00 42.84 95 ASN A CA 1
ATOM 693 C C . ASN A 1 95 ? -19.087 29.181 74.940 1.00 42.84 95 ASN A C 1
ATOM 695 O O . ASN A 1 95 ? -19.375 28.003 75.126 1.00 42.84 95 ASN A O 1
ATOM 699 N N . LEU A 1 96 ? -17.822 29.594 74.806 1.00 46.97 96 LEU A N 1
ATOM 700 C CA . LEU A 1 96 ? -16.649 28.909 75.376 1.00 46.97 96 LEU A CA 1
ATOM 701 C C . LEU A 1 96 ? -16.766 29.025 76.916 1.00 46.97 96 LEU A C 1
ATOM 703 O O . LEU A 1 96 ? -17.195 30.094 77.360 1.00 46.97 96 LEU A O 1
ATOM 707 N N . PRO A 1 97 ? -16.421 28.020 77.753 1.00 45.75 97 PRO A N 1
ATOM 708 C CA . PRO A 1 97 ? -15.034 27.839 78.219 1.00 45.75 97 PRO A CA 1
ATOM 709 C C . PRO A 1 97 ? -14.652 26.352 78.506 1.00 45.75 97 PRO A C 1
ATOM 711 O O . PRO A 1 97 ? -15.476 25.536 78.886 1.00 45.75 97 PRO A O 1
ATOM 714 N N . VAL A 1 98 ? -13.439 25.917 78.139 1.00 39.66 98 VAL A N 1
ATOM 715 C CA . VAL A 1 98 ? -12.275 25.661 79.025 1.00 39.66 98 VAL A CA 1
ATOM 716 C C . VAL A 1 98 ? -12.308 24.334 79.827 1.00 39.66 98 VAL A C 1
ATOM 718 O O . VAL A 1 98 ? -13.174 24.115 80.661 1.00 39.66 98 VAL A O 1
ATOM 721 N N . ARG A 1 99 ? -11.202 23.577 79.664 1.00 43.88 99 ARG A N 1
ATOM 722 C CA . ARG A 1 99 ? -10.459 22.739 80.645 1.00 43.88 99 ARG A CA 1
ATOM 723 C C . ARG A 1 99 ? -10.598 21.200 80.700 1.00 43.88 99 ARG A C 1
ATOM 725 O O . ARG A 1 99 ? -11.527 20.646 81.262 1.00 43.88 99 ARG A O 1
ATOM 732 N N . THR A 1 100 ? -9.474 20.594 80.285 1.00 40.59 100 THR A N 1
ATOM 733 C CA . THR A 1 100 ? -8.610 19.581 80.948 1.00 40.59 100 THR A CA 1
ATOM 734 C C . THR A 1 100 ? -9.059 18.139 81.211 1.00 40.59 100 THR A C 1
ATOM 736 O O . THR A 1 100 ? -9.948 17.880 82.008 1.00 40.59 100 THR A O 1
ATOM 739 N N . ALA A 1 101 ? -8.170 17.265 80.714 1.00 37.03 101 ALA A N 1
ATOM 740 C CA . ALA A 1 101 ? -7.532 16.108 81.352 1.00 37.03 101 ALA A CA 1
ATOM 741 C C . ALA A 1 101 ? -8.328 14.806 81.525 1.00 37.03 101 ALA A C 1
ATOM 743 O O . ALA A 1 101 ? -9.257 14.721 82.322 1.00 37.03 101 ALA A O 1
ATOM 744 N N . LYS A 1 102 ? -7.789 13.742 80.917 1.00 38.75 102 LYS A N 1
ATOM 745 C CA . LYS A 1 102 ? -7.255 12.603 81.669 1.00 38.75 102 LYS A CA 1
ATOM 746 C C . LYS A 1 102 ? -6.099 11.961 80.907 1.00 38.75 102 LYS A C 1
ATOM 748 O O . LYS A 1 102 ? -6.173 11.966 79.660 1.00 38.75 102 LYS A O 1
#

pLDDT: mean 71.6, std 19.48, range [37.03, 94.25]

Nearest PDB structures (foldseek):
  2jol-assembly1_A  TM=3.330E-01  e=3.252E+00  Burkholderia pseudomallei

Solvent-accessible surface area (backbone atoms only — not comparable to full-atom values): 6992 Å² total; per-residue (Å²): 135,58,75,17,52,59,48,32,50,54,53,49,53,52,51,48,52,54,22,62,78,67,74,46,95,74,80,89,76,81,79,83,70,90,63,68,33,85,49,78,44,75,60,46,46,52,54,49,56,50,50,53,51,55,50,53,59,49,63,78,72,53,78,64,78,73,58,68,71,64,74,80,71,72,84,79,82,77,78,79,84,82,86,83,79,94,75,89,81,85,88,82,85,88,82,89,81,90,84,85,88,133

Sequence (102 aa):
MAKGKSTCKLLKDIRQQIADANGISYQPKECHHKGDCAGTCPACEEEIRYLERELRARKGNGFGMKVAGIAAGICATVMPMTAAAQGVKPDSTSNLPVRTAK

Mean predicted aligned error: 17.15 Å